Protein AF-A0A1F6HWT2-F1 (afdb_monomer_lite)

pLDDT: mean 96.34, std 4.87, range [61.56, 98.81]

Structure (mmCIF, N/CA/C/O backbone):
data_AF-A0A1F6HWT2-F1
#
_entry.id   AF-A0A1F6HWT2-F1
#
loop_
_atom_site.group_PDB
_atom_site.id
_atom_site.type_symbol
_atom_site.label_atom_id
_atom_site.label_alt_id
_atom_site.label_comp_id
_atom_site.label_asym_id
_atom_site.label_entity_id
_atom_site.label_seq_id
_atom_site.pdbx_PDB_ins_code
_atom_site.Cartn_x
_atom_site.Cartn_y
_atom_site.Cartn_z
_atom_site.occupancy
_atom_site.B_iso_or_equiv
_atom_site.auth_seq_id
_atom_site.auth_comp_id
_atom_site.auth_asym_id
_atom_site.auth_atom_id
_atom_site.pdbx_PDB_model_num
ATOM 1 N N . MET A 1 1 ? 7.005 0.534 -19.532 1.00 82.75 1 MET A N 1
ATOM 2 C CA . MET A 1 1 ? 6.382 0.384 -18.199 1.00 82.75 1 MET A CA 1
ATOM 3 C C . MET A 1 1 ? 5.762 1.710 -17.807 1.00 82.75 1 MET A C 1
ATOM 5 O O . MET A 1 1 ? 6.347 2.746 -18.102 1.00 82.75 1 MET A O 1
ATOM 9 N N . ASN A 1 2 ? 4.583 1.697 -17.197 1.00 97.62 2 ASN A N 1
ATOM 10 C CA . ASN A 1 2 ? 3.884 2.921 -16.820 1.00 97.62 2 ASN A CA 1
ATOM 11 C C . ASN A 1 2 ? 4.298 3.355 -15.404 1.00 97.62 2 ASN A C 1
ATOM 13 O O . ASN A 1 2 ? 3.944 2.693 -14.430 1.00 97.62 2 ASN A O 1
ATOM 17 N N . LEU A 1 3 ? 5.039 4.464 -15.302 1.00 98.25 3 LEU A N 1
ATOM 18 C CA . LEU A 1 3 ? 5.537 4.987 -14.024 1.00 98.25 3 LEU A CA 1
ATOM 19 C C . LEU A 1 3 ? 4.397 5.407 -13.090 1.00 98.25 3 LEU A C 1
ATOM 21 O O . LEU A 1 3 ? 4.418 5.059 -11.918 1.00 98.25 3 LEU A O 1
ATOM 25 N N . LEU A 1 4 ? 3.363 6.079 -13.608 1.00 98.56 4 LEU A N 1
ATOM 26 C CA . LEU A 1 4 ? 2.211 6.499 -12.804 1.00 98.56 4 LEU A CA 1
ATOM 27 C C . LEU A 1 4 ? 1.504 5.293 -12.174 1.00 98.56 4 LEU A C 1
ATOM 29 O O . LEU A 1 4 ? 1.195 5.305 -10.987 1.00 98.56 4 LEU A O 1
ATOM 33 N N . LEU A 1 5 ? 1.282 4.229 -12.946 1.00 98.56 5 LEU A N 1
ATOM 34 C CA . LEU A 1 5 ? 0.671 3.010 -12.416 1.00 98.56 5 LEU A CA 1
ATOM 35 C C . LEU A 1 5 ? 1.600 2.281 -11.431 1.00 98.56 5 LEU A C 1
ATOM 37 O O . LEU A 1 5 ? 1.110 1.733 -10.448 1.00 98.56 5 LEU A O 1
ATOM 41 N N . GLY A 1 6 ? 2.920 2.317 -11.644 1.00 98.50 6 GLY A N 1
ATOM 42 C CA . GLY A 1 6 ? 3.909 1.818 -10.680 1.00 98.50 6 GLY A CA 1
ATOM 43 C C . GLY A 1 6 ? 3.872 2.581 -9.351 1.00 98.50 6 GLY A C 1
ATOM 44 O O . GLY A 1 6 ? 3.811 1.968 -8.287 1.00 98.50 6 GLY A O 1
ATOM 45 N N . PHE A 1 7 ? 3.810 3.912 -9.404 1.00 98.81 7 PHE A N 1
ATOM 46 C CA . PHE A 1 7 ? 3.638 4.778 -8.238 1.00 98.81 7 PHE A CA 1
ATOM 47 C C . PHE A 1 7 ? 2.356 4.447 -7.464 1.00 98.81 7 PHE A C 1
ATOM 49 O O . PHE A 1 7 ? 2.401 4.196 -6.260 1.00 98.81 7 PHE A O 1
ATOM 56 N N . ILE A 1 8 ? 1.216 4.383 -8.160 1.00 98.75 8 ILE A N 1
ATOM 57 C CA . ILE A 1 8 ? -0.081 4.078 -7.539 1.00 98.75 8 ILE A CA 1
ATOM 58 C C . ILE A 1 8 ? -0.089 2.643 -6.982 1.00 98.75 8 ILE A C 1
ATOM 60 O O . ILE A 1 8 ? -0.615 2.415 -5.896 1.00 98.75 8 ILE A O 1
ATOM 64 N N . SER A 1 9 ? 0.548 1.682 -7.659 1.00 98.75 9 SER A N 1
ATOM 65 C CA . SER A 1 9 ? 0.734 0.318 -7.140 1.00 98.75 9 SER A CA 1
ATOM 66 C C . SER A 1 9 ? 1.450 0.319 -5.784 1.00 98.75 9 SER A C 1
ATOM 68 O O . SER A 1 9 ? 0.951 -0.285 -4.831 1.00 98.75 9 SER A O 1
ATOM 70 N N . GLY A 1 10 ? 2.557 1.062 -5.666 1.00 98.62 10 GLY A N 1
ATOM 71 C CA . GLY A 1 10 ? 3.283 1.229 -4.405 1.00 98.62 10 GLY A CA 1
ATOM 72 C C . GLY A 1 10 ? 2.417 1.833 -3.298 1.00 98.62 10 GLY A C 1
ATOM 73 O O . GLY A 1 10 ? 2.461 1.367 -2.159 1.00 98.62 10 GLY A O 1
ATOM 74 N N . MET A 1 11 ? 1.567 2.811 -3.634 1.00 98.81 11 MET A N 1
ATOM 75 C CA . MET A 1 11 ? 0.615 3.390 -2.680 1.00 98.81 11 MET A CA 1
ATOM 76 C C . MET A 1 11 ? -0.391 2.352 -2.162 1.00 98.81 11 MET A C 1
ATOM 78 O O . MET A 1 11 ? -0.602 2.249 -0.958 1.00 98.81 11 MET A O 1
ATOM 82 N N . PHE A 1 12 ? -1.014 1.567 -3.042 1.00 98.81 12 PHE A N 1
ATOM 83 C CA . PHE A 1 12 ? -2.008 0.572 -2.624 1.00 98.81 12 PHE A CA 1
ATOM 84 C C . PHE A 1 12 ? -1.386 -0.539 -1.775 1.00 98.81 12 PHE A C 1
ATOM 86 O O . PHE A 1 12 ? -1.913 -0.855 -0.708 1.00 98.81 12 PHE A O 1
ATOM 93 N N . LEU A 1 13 ? -0.243 -1.097 -2.191 1.00 98.75 13 LEU A N 1
ATOM 94 C CA . LEU A 1 13 ? 0.409 -2.166 -1.429 1.00 98.75 13 LEU A CA 1
ATOM 95 C C . LEU A 1 13 ? 0.798 -1.701 -0.021 1.00 98.75 13 LEU A C 1
ATOM 97 O O . LEU A 1 13 ? 0.532 -2.404 0.952 1.00 98.75 13 LEU A O 1
ATOM 101 N N . THR A 1 14 ? 1.346 -0.494 0.113 1.00 98.75 14 THR A N 1
ATOM 102 C CA . THR A 1 14 ? 1.733 0.031 1.426 1.00 98.75 14 THR A CA 1
ATOM 103 C C . THR A 1 14 ? 0.538 0.456 2.270 1.00 98.75 14 THR A C 1
ATOM 105 O O . THR A 1 14 ? 0.548 0.226 3.478 1.00 98.75 14 THR A O 1
ATOM 108 N N . ASN A 1 15 ? -0.526 0.984 1.660 1.00 98.50 15 ASN A N 1
ATOM 109 C CA . ASN A 1 15 ? -1.773 1.283 2.364 1.00 98.50 15 ASN A CA 1
ATOM 110 C C . ASN A 1 15 ? -2.431 0.019 2.941 1.00 98.50 15 ASN A C 1
ATOM 112 O O . ASN A 1 15 ? -2.988 0.052 4.032 1.00 98.50 15 ASN A O 1
ATOM 116 N N . GLY A 1 16 ? -2.336 -1.120 2.247 1.00 98.62 16 GLY A N 1
ATOM 117 C CA . GLY A 1 16 ? -2.905 -2.379 2.729 1.00 98.62 16 GLY A CA 1
ATOM 118 C C . GLY A 1 16 ? -2.252 -2.915 4.010 1.00 98.62 16 GLY A C 1
ATOM 119 O O . GLY A 1 16 ? -2.936 -3.538 4.823 1.00 98.62 16 GLY A O 1
ATOM 120 N N . MET A 1 17 ? -0.958 -2.642 4.226 1.00 98.50 17 MET A N 1
ATOM 121 C CA . MET A 1 17 ? -0.178 -3.186 5.346 1.00 98.50 17 MET A CA 1
ATOM 122 C C . MET A 1 17 ? -0.747 -2.860 6.740 1.00 98.50 17 MET A C 1
ATOM 124 O O . MET A 1 17 ? -1.012 -3.808 7.482 1.00 98.50 17 MET A O 1
ATOM 128 N N . PRO A 1 18 ? -0.968 -1.589 7.140 1.00 97.69 18 PRO A N 1
ATOM 129 C CA . PRO A 1 18 ? -1.467 -1.274 8.481 1.00 97.69 18 PRO A CA 1
ATOM 130 C C . PRO A 1 18 ? -2.854 -1.864 8.757 1.00 97.69 18 PRO A C 1
ATOM 132 O O . PRO A 1 18 ? -3.092 -2.355 9.862 1.00 97.69 18 PRO A O 1
ATOM 135 N N . HIS A 1 19 ? -3.752 -1.873 7.765 1.00 98.12 19 HIS A N 1
ATOM 136 C CA . HIS A 1 19 ? -5.084 -2.467 7.901 1.00 98.12 19 HIS A CA 1
ATOM 137 C C . HIS A 1 19 ? -5.001 -3.985 8.067 1.00 98.12 19 HIS A C 1
ATOM 139 O O . HIS A 1 19 ? -5.547 -4.536 9.021 1.00 98.12 19 HIS A O 1
ATOM 145 N N . PHE A 1 20 ? -4.260 -4.661 7.188 1.00 98.69 20 PHE A N 1
ATOM 146 C CA . PHE A 1 20 ? -4.105 -6.108 7.257 1.00 98.69 20 PHE A CA 1
ATOM 147 C C . PHE A 1 20 ? -3.458 -6.544 8.577 1.00 98.69 20 PHE A C 1
ATOM 149 O O . PHE A 1 20 ? -4.017 -7.387 9.275 1.00 98.69 20 PHE A O 1
ATOM 156 N N . VAL A 1 21 ? -2.334 -5.923 8.959 1.00 98.50 21 VAL A N 1
ATOM 157 C CA . VAL A 1 21 ? -1.605 -6.250 10.195 1.00 98.50 21 VAL A CA 1
ATOM 158 C C . VAL A 1 21 ? -2.464 -5.977 11.434 1.00 98.50 21 VAL A C 1
ATOM 160 O O . VAL A 1 21 ? -2.557 -6.831 12.311 1.00 98.50 21 VAL A O 1
ATOM 163 N N . SER A 1 22 ? -3.152 -4.833 11.506 1.00 97.88 22 SER A N 1
ATOM 164 C CA . SER A 1 22 ? -4.038 -4.543 12.646 1.00 97.88 22 SER A CA 1
ATOM 165 C C . SER A 1 22 ? -5.177 -5.558 12.746 1.00 97.88 22 SER A C 1
ATOM 167 O O . SER A 1 22 ? -5.477 -6.049 13.834 1.00 97.88 22 SER A O 1
ATOM 169 N N . GLY A 1 23 ? -5.763 -5.926 11.604 1.00 98.44 23 GLY A N 1
ATOM 170 C CA . GLY A 1 23 ? -6.833 -6.909 11.526 1.00 98.44 23 GLY A CA 1
ATOM 171 C C . GLY A 1 23 ? -6.411 -8.312 11.977 1.00 98.44 23 GLY A C 1
ATOM 172 O O . GLY A 1 23 ? -7.100 -8.906 12.804 1.00 98.44 23 GLY A O 1
ATOM 173 N N . ILE A 1 24 ? -5.261 -8.832 11.520 1.00 98.62 24 ILE A N 1
ATOM 174 C CA . ILE A 1 24 ? -4.756 -10.154 11.961 1.00 98.62 24 ILE A CA 1
ATOM 175 C C . ILE A 1 24 ? -4.355 -10.168 13.441 1.00 98.62 24 ILE A C 1
ATOM 177 O O . ILE A 1 24 ? -4.391 -11.214 14.080 1.00 98.62 24 ILE A O 1
ATOM 181 N N . MET A 1 25 ? -4.014 -9.006 14.006 1.00 98.56 25 MET A N 1
ATOM 182 C CA . MET A 1 25 ? -3.782 -8.839 15.442 1.00 98.56 25 MET A CA 1
ATOM 183 C C . MET A 1 25 ? -5.083 -8.739 16.257 1.00 98.56 25 MET A C 1
ATOM 185 O O . MET A 1 25 ? -5.019 -8.523 17.466 1.00 98.56 25 MET A O 1
ATOM 189 N N . GLY A 1 26 ? -6.257 -8.843 15.623 1.00 98.00 26 GLY A N 1
ATOM 190 C CA . GLY A 1 26 ? -7.558 -8.721 16.284 1.00 98.00 26 GLY A CA 1
ATOM 191 C C . GLY A 1 26 ? -7.905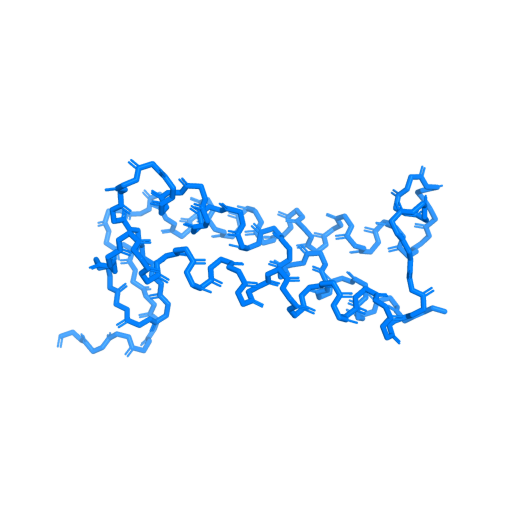 -7.296 16.725 1.00 98.00 26 GLY A C 1
ATOM 192 O O . GLY A 1 26 ? -8.776 -7.119 17.574 1.00 98.00 26 GLY A O 1
ATOM 193 N N . LYS A 1 27 ? -7.232 -6.274 16.183 1.00 97.81 27 LYS A N 1
ATOM 194 C CA . LYS A 1 27 ? -7.415 -4.870 16.576 1.00 97.81 27 LYS A CA 1
ATOM 195 C C . LYS A 1 27 ? -8.358 -4.145 15.623 1.00 97.81 27 LYS A C 1
ATOM 197 O O . LYS A 1 27 ? -8.375 -4.409 14.419 1.00 97.81 27 LYS A O 1
ATOM 202 N N . SER A 1 28 ? -9.113 -3.190 16.161 1.00 96.06 28 SER A N 1
ATOM 203 C CA . SER A 1 28 ? -9.781 -2.186 15.340 1.00 96.06 28 SER A CA 1
ATOM 204 C C . SER A 1 28 ? -8.761 -1.196 14.782 1.00 96.06 28 SER A C 1
ATOM 206 O O . SER A 1 28 ? -7.732 -0.902 15.394 1.00 96.06 28 SER A O 1
ATOM 208 N N . HIS A 1 29 ? -9.050 -0.690 13.591 1.00 96.38 29 HIS A N 1
ATOM 209 C CA . HIS A 1 29 ? -8.301 0.390 12.961 1.00 96.38 29 HIS A CA 1
ATOM 210 C C . HIS A 1 29 ? -9.218 1.135 11.985 1.00 96.38 29 HIS A C 1
ATOM 212 O O . HIS A 1 29 ? -10.217 0.581 11.515 1.00 96.38 29 HIS A O 1
ATOM 218 N N . MET A 1 30 ? -8.912 2.398 11.698 1.00 96.44 30 MET A N 1
ATOM 219 C CA . MET A 1 30 ? -9.743 3.219 10.821 1.00 96.44 30 MET A CA 1
ATOM 220 C C . MET A 1 30 ? -9.669 2.706 9.379 1.00 96.44 30 MET A C 1
ATOM 222 O O . MET A 1 30 ? -8.588 2.438 8.873 1.00 96.44 30 MET A O 1
ATOM 226 N N . THR A 1 31 ? -10.811 2.601 8.698 1.00 96.81 31 THR A N 1
ATOM 227 C CA . THR A 1 31 ? -10.911 2.298 7.252 1.00 96.81 31 THR A CA 1
ATOM 228 C C . THR A 1 31 ? -11.842 3.316 6.593 1.00 96.81 31 THR A C 1
ATOM 230 O O . THR A 1 31 ? -12.502 4.049 7.321 1.00 96.81 31 THR A O 1
ATOM 233 N N . PRO A 1 32 ? -11.986 3.390 5.258 1.00 95.56 32 PRO A N 1
ATOM 234 C CA . PRO A 1 32 ? -12.967 4.284 4.632 1.00 95.56 32 PRO A CA 1
ATOM 235 C C . PRO A 1 32 ? -14.422 4.069 5.072 1.00 95.56 32 PRO A C 1
ATOM 237 O O . PRO A 1 32 ? -15.252 4.942 4.826 1.00 95.56 32 PRO A O 1
ATOM 240 N N . PHE A 1 33 ? -14.731 2.940 5.718 1.00 95.25 33 PHE A N 1
ATOM 241 C CA . PHE A 1 33 ? -16.076 2.558 6.149 1.00 95.25 33 PHE A CA 1
ATOM 242 C C . PHE A 1 33 ? -16.421 3.007 7.577 1.00 95.25 33 PHE A C 1
ATOM 244 O O . PHE A 1 33 ? -17.590 3.000 7.949 1.00 95.25 33 PHE A O 1
ATOM 251 N N . GLY A 1 34 ? -15.433 3.409 8.382 1.00 94.19 34 GLY A N 1
ATOM 252 C CA . GLY A 1 34 ? -15.669 3.886 9.745 1.00 94.19 34 GLY A CA 1
ATOM 253 C C . GLY A 1 34 ? -14.390 4.109 10.552 1.00 94.19 34 GLY A C 1
ATOM 254 O O . GLY A 1 34 ? -13.354 3.493 10.277 1.00 94.19 34 GLY A O 1
ATOM 255 N N . LYS A 1 35 ? -14.477 4.982 11.567 1.00 91.88 35 LYS A N 1
ATOM 256 C CA . LYS A 1 35 ? -13.365 5.301 12.484 1.00 91.88 35 LYS A CA 1
ATOM 257 C C . LYS A 1 35 ? -12.878 4.078 13.258 1.00 91.88 35 LYS A C 1
ATOM 259 O O . LYS A 1 35 ? -11.681 3.824 13.277 1.00 91.88 35 LYS A O 1
ATOM 264 N N . ASP A 1 36 ? -13.808 3.286 13.784 1.00 93.25 36 ASP A N 1
ATOM 265 C CA . ASP A 1 36 ? -13.523 2.065 14.541 1.00 93.25 36 ASP A CA 1
ATOM 266 C C . ASP A 1 36 ? -14.010 0.840 13.769 1.00 93.25 36 ASP A C 1
ATOM 268 O O . ASP A 1 36 ? -14.973 0.168 14.136 1.00 93.25 36 ASP A O 1
ATOM 272 N N . SER A 1 37 ? -13.369 0.565 12.632 1.00 96.75 37 SER A N 1
ATOM 273 C CA . SER A 1 37 ? -13.718 -0.616 11.840 1.00 96.75 37 SER A CA 1
ATOM 274 C C . SER A 1 37 ? -13.225 -1.891 12.525 1.00 96.75 37 SER A C 1
ATOM 276 O O . SER A 1 37 ? -12.133 -1.919 13.097 1.00 96.75 37 SER A O 1
ATOM 278 N N . SER A 1 38 ? -14.013 -2.964 12.431 1.00 98.19 38 SER A N 1
ATOM 279 C CA . SER A 1 38 ? -13.686 -4.260 13.038 1.00 98.19 38 SER A CA 1
ATOM 280 C C . SER A 1 38 ? -12.389 -4.871 12.483 1.00 98.19 38 SER A C 1
ATOM 282 O O . SER A 1 38 ? -11.912 -4.488 11.409 1.00 98.19 38 SER A O 1
ATOM 284 N N . ALA A 1 39 ? -11.850 -5.874 13.184 1.00 98.38 39 ALA A N 1
ATOM 285 C CA . ALA A 1 39 ? -10.689 -6.636 12.725 1.00 98.38 39 ALA A CA 1
ATOM 286 C C . ALA A 1 39 ? -10.921 -7.272 11.339 1.00 98.38 39 ALA A C 1
ATOM 288 O O . ALA A 1 39 ? -10.091 -7.124 10.446 1.00 98.38 39 ALA A O 1
ATOM 289 N N . ILE A 1 40 ? -12.086 -7.895 11.114 1.00 98.50 40 ILE A N 1
ATOM 290 C CA . ILE A 1 40 ? -12.439 -8.516 9.824 1.00 98.50 40 ILE A CA 1
ATOM 291 C C . ILE A 1 40 ? -12.564 -7.469 8.712 1.00 98.50 40 ILE A C 1
ATOM 293 O O . ILE A 1 40 ? -12.058 -7.680 7.611 1.00 98.50 40 ILE A O 1
ATOM 297 N N . THR A 1 41 ? -13.172 -6.312 9.000 1.00 98.38 41 THR A N 1
ATOM 298 C CA . THR A 1 41 ? -13.249 -5.194 8.044 1.00 98.38 41 THR A CA 1
ATOM 299 C C . THR A 1 41 ? -11.854 -4.714 7.641 1.00 98.38 41 THR A C 1
ATOM 301 O O . THR A 1 41 ? -11.610 -4.451 6.467 1.00 98.38 41 THR A O 1
ATOM 304 N N . ASN A 1 42 ? -10.925 -4.636 8.595 1.00 98.50 42 ASN A N 1
ATOM 305 C CA . ASN A 1 42 ? -9.542 -4.246 8.336 1.00 98.50 42 ASN A CA 1
ATOM 306 C C . ASN A 1 42 ? -8.772 -5.287 7.514 1.00 98.50 42 ASN A C 1
ATOM 308 O O . ASN A 1 42 ? -8.072 -4.905 6.577 1.00 98.50 42 ASN A O 1
ATOM 312 N N . ILE A 1 43 ? -8.954 -6.585 7.789 1.00 98.75 43 ILE A N 1
ATOM 313 C CA . ILE A 1 43 ? -8.391 -7.658 6.953 1.00 98.75 43 ILE A CA 1
ATOM 314 C C . ILE A 1 43 ? -8.904 -7.519 5.519 1.00 98.75 43 ILE A C 1
ATOM 316 O O . ILE A 1 43 ? -8.100 -7.462 4.593 1.00 98.75 43 ILE A O 1
ATOM 320 N N . ALA A 1 44 ? -10.224 -7.416 5.333 1.00 98.62 44 ALA A N 1
ATOM 321 C CA . ALA A 1 44 ? -10.834 -7.304 4.011 1.00 98.62 44 ALA A CA 1
ATOM 322 C C . ALA A 1 44 ? -10.339 -6.060 3.257 1.00 98.62 44 ALA A C 1
ATOM 324 O O . ALA A 1 44 ? -9.951 -6.150 2.093 1.00 98.62 44 ALA A O 1
ATOM 325 N N . TRP A 1 45 ? -10.287 -4.907 3.92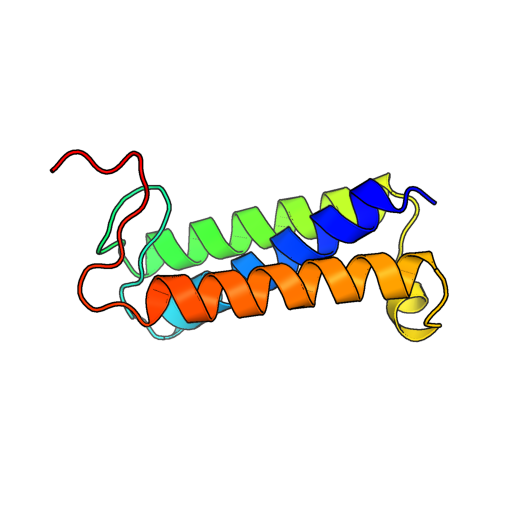9 1.00 98.62 45 TRP A N 1
ATOM 326 C CA . TRP A 1 45 ? -9.808 -3.665 3.330 1.00 98.62 45 TRP A CA 1
ATOM 327 C C . TRP A 1 45 ? -8.319 -3.724 2.962 1.00 98.62 45 TRP A C 1
ATOM 329 O O . TRP A 1 45 ? -7.941 -3.328 1.856 1.00 98.62 45 TRP A O 1
ATOM 339 N N . GLY A 1 46 ? -7.478 -4.274 3.842 1.00 98.62 46 GLY A N 1
ATOM 340 C CA . GLY A 1 46 ? -6.065 -4.512 3.550 1.00 98.62 46 GLY A CA 1
ATOM 341 C C . GLY A 1 46 ? -5.874 -5.436 2.345 1.00 98.62 46 GLY A C 1
ATOM 342 O O . GLY A 1 46 ? -5.090 -5.132 1.448 1.00 98.62 46 GLY A O 1
ATOM 343 N N . TYR A 1 47 ? -6.661 -6.511 2.263 1.00 98.56 47 TYR A N 1
ATOM 344 C CA . TYR A 1 47 ? -6.593 -7.472 1.162 1.00 98.56 47 TYR A CA 1
ATOM 345 C C . TYR A 1 47 ? -7.040 -6.875 -0.178 1.00 98.56 47 TYR A C 1
AT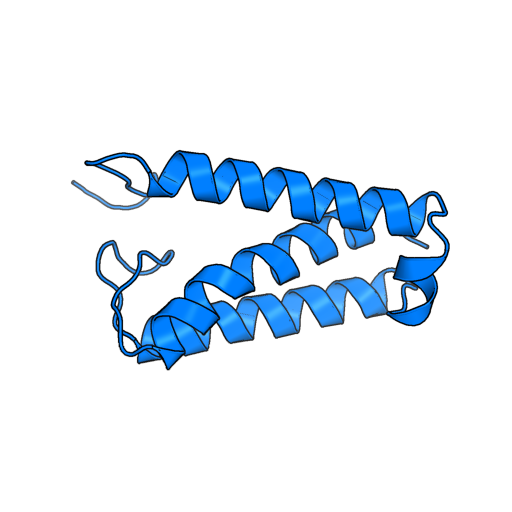OM 347 O O . TYR A 1 47 ? -6.387 -7.097 -1.194 1.00 98.56 47 TYR A O 1
ATOM 355 N N . ILE A 1 48 ? -8.101 -6.060 -0.189 1.00 98.75 48 ILE A N 1
ATOM 356 C CA . ILE A 1 48 ? -8.527 -5.317 -1.387 1.00 98.75 48 ILE A CA 1
ATOM 357 C C . ILE A 1 48 ? -7.395 -4.408 -1.880 1.00 98.75 48 ILE A C 1
ATOM 359 O O . ILE A 1 48 ? -7.102 -4.390 -3.074 1.00 98.75 48 ILE A O 1
ATOM 363 N N . ASN A 1 49 ? -6.718 -3.699 -0.971 1.00 98.81 49 ASN A N 1
ATOM 364 C CA . ASN A 1 49 ? -5.568 -2.869 -1.328 1.00 98.81 49 ASN A CA 1
ATOM 365 C C . ASN A 1 49 ? -4.434 -3.701 -1.943 1.00 98.81 49 ASN A C 1
ATOM 367 O O . ASN A 1 49 ? -3.864 -3.292 -2.953 1.00 98.81 49 ASN A O 1
ATOM 371 N N . PHE A 1 50 ? -4.142 -4.886 -1.401 1.00 98.81 50 PHE A N 1
ATOM 372 C CA . PHE A 1 50 ? -3.148 -5.785 -1.988 1.00 98.81 50 PHE A CA 1
ATOM 373 C C . PHE A 1 50 ? -3.536 -6.249 -3.392 1.00 98.81 50 PHE A C 1
ATOM 375 O O . PHE A 1 50 ? -2.721 -6.147 -4.306 1.00 98.81 50 PHE A O 1
ATOM 382 N N . LEU A 1 51 ? -4.777 -6.701 -3.588 1.00 98.75 51 LEU A N 1
ATOM 383 C CA . LEU A 1 51 ? -5.266 -7.146 -4.895 1.00 98.75 51 LEU A CA 1
ATOM 384 C C . LEU A 1 51 ? -5.162 -6.032 -5.942 1.00 98.75 51 LEU A C 1
ATOM 386 O O . LEU A 1 51 ? -4.629 -6.261 -7.026 1.00 98.75 51 LEU A O 1
ATOM 390 N N . VAL A 1 52 ? -5.600 -4.817 -5.602 1.00 98.81 52 VAL A N 1
ATOM 391 C CA . VAL A 1 52 ? -5.495 -3.652 -6.493 1.00 98.81 52 VAL A CA 1
ATOM 392 C C . VAL A 1 52 ? -4.032 -3.294 -6.751 1.00 98.81 52 VAL A C 1
ATOM 394 O O . VAL A 1 52 ? -3.649 -3.088 -7.899 1.00 98.81 52 VAL A O 1
ATOM 397 N N . GLY A 1 53 ? -3.191 -3.265 -5.717 1.00 98.69 53 GLY A N 1
ATOM 398 C CA . GLY A 1 53 ? -1.772 -2.941 -5.848 1.00 98.69 53 GLY A CA 1
ATOM 399 C C . GLY A 1 53 ? -1.013 -3.927 -6.740 1.00 98.69 53 GLY A C 1
ATOM 400 O O . GLY A 1 53 ? -0.273 -3.496 -7.625 1.00 98.69 53 GLY A O 1
ATOM 401 N N . PHE A 1 54 ? -1.232 -5.235 -6.577 1.00 98.62 54 PHE A N 1
ATOM 402 C CA . PHE A 1 54 ? -0.630 -6.265 -7.433 1.00 98.62 54 PHE A CA 1
ATOM 403 C C . PHE A 1 54 ? -1.196 -6.256 -8.853 1.00 98.62 54 PHE A C 1
ATOM 405 O O . PHE A 1 54 ? -0.442 -6.441 -9.810 1.00 98.62 54 PHE A O 1
ATOM 412 N N . TRP A 1 55 ? -2.495 -6.001 -9.011 1.00 98.62 55 TRP A N 1
ATOM 413 C CA . TRP A 1 55 ? -3.096 -5.829 -10.330 1.00 98.62 55 TRP A CA 1
ATOM 414 C C . TRP A 1 55 ? -2.470 -4.640 -11.069 1.00 98.62 55 TRP A C 1
ATOM 416 O O . TRP A 1 55 ? -2.015 -4.804 -12.199 1.00 98.62 55 TRP A O 1
ATOM 426 N N . LEU A 1 56 ? -2.331 -3.485 -10.407 1.00 98.69 56 LEU A N 1
ATOM 427 C CA . LEU A 1 56 ? -1.654 -2.297 -10.944 1.00 98.69 56 LEU A CA 1
ATOM 428 C C . LEU A 1 56 ? -0.187 -2.565 -11.294 1.00 98.69 56 LEU A C 1
ATOM 430 O O . LEU A 1 56 ? 0.275 -2.146 -12.358 1.00 98.69 56 LEU A O 1
ATOM 434 N N . LEU A 1 57 ? 0.533 -3.299 -10.436 1.00 98.19 57 LEU A N 1
ATOM 435 C CA . LEU A 1 57 ? 1.907 -3.727 -10.706 1.00 98.19 57 LEU A CA 1
ATOM 436 C C . LEU A 1 57 ? 1.964 -4.484 -12.039 1.00 98.19 57 LEU A C 1
ATOM 438 O O . LEU A 1 57 ? 2.755 -4.132 -12.913 1.00 98.19 57 LEU A O 1
ATOM 442 N N . ASN A 1 58 ? 1.075 -5.460 -12.231 1.00 97.81 58 ASN A N 1
ATOM 443 C CA . ASN A 1 58 ? 1.020 -6.271 -13.442 1.00 97.81 58 ASN A CA 1
ATOM 444 C C . ASN A 1 58 ? 0.650 -5.450 -14.691 1.00 97.81 58 ASN A C 1
ATOM 446 O O . ASN A 1 58 ? 1.411 -5.443 -15.658 1.00 97.81 58 ASN A O 1
ATOM 450 N N . VAL A 1 59 ? -0.453 -4.691 -14.665 1.00 98.19 59 VAL A N 1
ATOM 451 C CA . VAL A 1 59 ? -0.915 -3.937 -15.851 1.00 98.19 59 VAL A CA 1
ATOM 452 C C . VAL A 1 59 ? 0.001 -2.766 -16.218 1.00 98.19 59 VAL A C 1
ATOM 454 O O . VAL A 1 59 ? 0.006 -2.314 -17.360 1.00 98.19 59 VAL A O 1
ATOM 457 N N . SER A 1 60 ? 0.829 -2.287 -15.285 1.00 97.62 60 SER A N 1
ATOM 458 C CA . SER A 1 60 ? 1.866 -1.287 -15.575 1.00 97.62 60 SER A CA 1
ATOM 459 C C . SER A 1 60 ? 3.070 -1.845 -16.355 1.00 97.62 60 SER A C 1
ATOM 461 O O . SER A 1 60 ? 3.942 -1.073 -16.777 1.00 97.62 60 SER A O 1
ATOM 463 N N . GLY A 1 61 ? 3.127 -3.168 -16.553 1.00 96.25 61 GLY A N 1
ATOM 464 C CA . GLY A 1 61 ? 4.273 -3.892 -17.107 1.00 96.25 61 GLY A CA 1
ATOM 465 C C . GLY A 1 61 ? 5.373 -4.173 -16.078 1.00 96.25 61 GLY A C 1
ATOM 466 O O . GLY A 1 61 ? 6.509 -4.426 -16.467 1.00 96.25 61 GLY A O 1
ATOM 467 N N . GLY A 1 62 ? 5.056 -4.065 -14.784 1.00 95.88 62 GLY A N 1
ATOM 468 C CA . GLY A 1 62 ? 5.948 -4.296 -13.651 1.00 95.88 62 GLY A CA 1
ATOM 469 C C . GLY A 1 62 ? 6.052 -5.748 -13.209 1.00 95.88 62 GLY A C 1
ATOM 470 O O . GLY A 1 62 ? 5.216 -6.591 -13.527 1.00 95.88 62 GLY A O 1
ATOM 471 N N . SER A 1 63 ? 7.077 -6.032 -12.408 1.00 96.62 63 SER A N 1
ATOM 472 C CA . SER A 1 63 ? 7.220 -7.306 -11.706 1.00 96.62 63 SER A CA 1
ATOM 473 C C . SER A 1 63 ? 7.880 -7.104 -10.346 1.00 96.62 63 SER A C 1
ATOM 475 O O . SER A 1 63 ? 8.575 -6.114 -10.120 1.00 96.62 63 SER A O 1
ATOM 477 N N . LEU A 1 64 ? 7.715 -8.076 -9.447 1.00 95.75 64 LEU A N 1
ATOM 478 C CA . LEU A 1 64 ? 8.386 -8.063 -8.144 1.00 95.75 64 LEU A CA 1
ATOM 479 C C . LEU A 1 64 ? 9.912 -8.136 -8.258 1.00 95.75 64 LEU A C 1
ATOM 481 O O . LEU A 1 64 ? 10.614 -7.553 -7.436 1.00 95.75 64 LEU A O 1
ATOM 485 N N . ALA A 1 65 ? 10.432 -8.826 -9.276 1.00 96.69 65 ALA A N 1
ATOM 486 C CA . ALA A 1 65 ? 11.867 -8.864 -9.538 1.00 96.69 65 ALA A CA 1
ATOM 487 C C . ALA A 1 65 ? 12.393 -7.473 -9.926 1.00 96.69 65 ALA A C 1
ATOM 489 O O . ALA A 1 65 ? 13.453 -7.068 -9.447 1.00 96.69 65 ALA A O 1
ATOM 490 N N . GLN A 1 66 ? 11.615 -6.720 -10.713 1.00 95.06 66 GLN A N 1
ATOM 491 C CA . GLN A 1 66 ? 11.989 -5.377 -11.151 1.00 95.06 66 GLN A CA 1
ATOM 492 C C . GLN A 1 66 ? 12.124 -4.395 -9.986 1.00 95.06 66 GLN A C 1
ATOM 494 O O . GLN A 1 66 ? 12.980 -3.525 -10.023 1.00 95.06 66 GLN A O 1
ATOM 499 N N . LEU A 1 67 ? 11.354 -4.554 -8.907 1.00 95.75 67 LEU A N 1
ATOM 500 C CA . LEU A 1 67 ? 11.433 -3.649 -7.753 1.00 95.75 67 LEU A CA 1
ATOM 501 C C . LEU A 1 67 ? 12.824 -3.617 -7.084 1.00 95.75 67 LEU A C 1
ATOM 503 O O . LEU A 1 67 ? 13.107 -2.692 -6.323 1.00 95.75 67 LEU A O 1
ATOM 507 N N . ARG A 1 68 ? 13.695 -4.597 -7.371 1.00 96.88 68 ARG A N 1
ATOM 508 C CA . ARG A 1 68 ? 15.075 -4.687 -6.861 1.00 96.88 68 ARG A CA 1
ATOM 509 C C . ARG A 1 68 ? 16.112 -3.974 -7.731 1.00 96.88 68 ARG A C 1
ATOM 511 O O . ARG A 1 68 ? 17.244 -3.819 -7.290 1.00 96.88 68 ARG A O 1
ATOM 518 N N . THR A 1 69 ? 15.766 -3.590 -8.960 1.00 96.00 69 THR A N 1
ATOM 519 C CA . THR A 1 69 ? 16.732 -3.027 -9.920 1.00 96.00 69 THR A CA 1
ATOM 520 C C . THR A 1 69 ? 16.978 -1.536 -9.706 1.00 96.00 69 THR A C 1
ATOM 522 O O . THR A 1 69 ? 17.945 -1.011 -10.248 1.00 96.00 69 THR A O 1
ATOM 525 N N . PHE A 1 70 ? 16.124 -0.861 -8.922 1.00 93.38 70 PHE A N 1
ATOM 526 C CA . PHE A 1 70 ? 16.168 0.589 -8.689 1.00 93.38 70 PHE A CA 1
ATOM 527 C C . PHE A 1 70 ? 16.224 1.418 -9.985 1.00 93.38 70 PHE A C 1
ATOM 529 O O . PHE A 1 70 ? 16.758 2.524 -10.006 1.00 93.38 70 PHE A O 1
ATOM 536 N N . ASP A 1 71 ? 15.641 0.905 -11.069 1.00 97.25 71 ASP A N 1
ATOM 537 C CA . ASP A 1 71 ? 15.392 1.698 -12.267 1.00 97.25 71 ASP A CA 1
ATOM 538 C C . ASP A 1 71 ? 14.285 2.742 -12.027 1.00 97.25 71 ASP A C 1
ATOM 540 O O . ASP A 1 71 ? 13.674 2.814 -10.957 1.00 97.25 71 ASP A O 1
ATOM 544 N N . SER A 1 72 ? 13.986 3.566 -13.034 1.00 98.12 72 SER A N 1
ATOM 545 C CA . SER A 1 72 ? 12.970 4.619 -12.905 1.00 98.12 72 SER A CA 1
ATOM 546 C C . SER A 1 72 ? 11.591 4.085 -12.500 1.00 98.12 72 SER A C 1
ATOM 548 O O . SER A 1 72 ? 10.857 4.772 -11.789 1.00 98.12 72 SER A O 1
ATOM 550 N N . TYR A 1 73 ? 11.234 2.867 -12.916 1.00 98.12 73 TYR A N 1
ATOM 551 C CA . TYR A 1 73 ? 9.975 2.239 -12.529 1.00 98.12 73 TYR A CA 1
ATOM 552 C C . TYR A 1 73 ? 9.981 1.815 -11.057 1.00 98.12 73 TYR A C 1
ATOM 554 O O . TYR A 1 73 ? 9.064 2.173 -10.315 1.00 98.12 73 TYR A O 1
ATOM 562 N N . ALA A 1 74 ? 11.017 1.097 -10.618 1.00 98.31 74 ALA A N 1
ATOM 563 C CA . ALA A 1 74 ? 11.180 0.671 -9.235 1.00 98.31 74 ALA A CA 1
ATOM 564 C C . ALA A 1 74 ? 11.238 1.879 -8.293 1.00 98.31 74 ALA A C 1
ATOM 566 O O . ALA A 1 74 ? 10.548 1.897 -7.277 1.00 98.31 74 ALA A O 1
ATOM 567 N N . ILE A 1 75 ? 11.985 2.926 -8.658 1.00 98.50 75 ILE A N 1
ATOM 568 C CA . ILE A 1 75 ? 12.023 4.192 -7.915 1.00 98.50 75 ILE A CA 1
ATOM 569 C C . ILE A 1 75 ? 10.618 4.790 -7.812 1.00 98.50 75 ILE A C 1
ATOM 571 O O . ILE A 1 75 ? 10.194 5.168 -6.724 1.00 98.50 75 ILE A O 1
ATOM 575 N N . SER A 1 76 ? 9.868 4.843 -8.915 1.00 98.56 76 SER A N 1
ATOM 576 C CA . SER A 1 76 ? 8.504 5.377 -8.916 1.00 98.56 76 SER A CA 1
ATOM 577 C C . SER A 1 76 ? 7.578 4.614 -7.958 1.00 98.56 76 SER A C 1
ATOM 579 O O . SER A 1 76 ? 6.879 5.235 -7.155 1.00 98.56 76 SER A O 1
ATOM 581 N N . PHE A 1 77 ? 7.641 3.280 -7.964 1.00 98.69 77 PHE A N 1
ATOM 582 C CA . PHE A 1 77 ? 6.937 2.424 -7.007 1.00 98.69 77 PHE A CA 1
ATOM 583 C C . PHE A 1 77 ? 7.335 2.724 -5.552 1.00 98.69 77 PHE A C 1
ATOM 585 O O . PHE A 1 77 ? 6.468 2.923 -4.696 1.00 98.69 77 PHE A O 1
ATOM 592 N N . TRP A 1 78 ? 8.640 2.797 -5.263 1.00 98.50 78 TRP A N 1
ATOM 593 C CA . TRP A 1 78 ? 9.147 3.042 -3.910 1.00 98.50 78 TRP A CA 1
ATOM 594 C C . TRP A 1 78 ? 8.778 4.432 -3.387 1.00 98.50 78 TRP A C 1
ATOM 596 O O . TRP A 1 78 ? 8.434 4.561 -2.214 1.00 98.50 78 TRP A O 1
ATOM 606 N N . ILE A 1 79 ? 8.767 5.457 -4.244 1.00 98.75 79 ILE A N 1
ATOM 607 C CA . ILE A 1 79 ? 8.297 6.796 -3.868 1.00 98.75 79 ILE A CA 1
ATOM 608 C C . ILE A 1 79 ? 6.803 6.755 -3.524 1.00 98.75 79 ILE A C 1
ATOM 610 O O . ILE A 1 79 ? 6.416 7.289 -2.487 1.00 98.75 79 ILE A O 1
ATOM 614 N N . GLY A 1 80 ? 5.964 6.103 -4.335 1.00 98.75 80 GLY A N 1
ATOM 615 C CA . GLY A 1 80 ? 4.529 5.975 -4.040 1.00 98.75 80 GLY A CA 1
ATOM 616 C C . GLY A 1 80 ? 4.265 5.273 -2.706 1.00 98.75 80 GLY A C 1
ATOM 617 O O . GLY A 1 80 ? 3.483 5.753 -1.883 1.00 98.75 80 GLY A O 1
ATOM 618 N N . SER A 1 81 ? 4.998 4.187 -2.451 1.00 98.75 81 SER A N 1
ATOM 619 C CA . SER A 1 81 ? 5.016 3.493 -1.160 1.00 98.75 81 SER A CA 1
ATOM 620 C C . SER A 1 81 ? 5.426 4.420 -0.005 1.00 98.75 81 SER A C 1
ATOM 622 O O . SER A 1 81 ? 4.748 4.491 1.020 1.00 98.75 81 SER A O 1
ATOM 624 N N . PHE A 1 82 ? 6.497 5.195 -0.167 1.00 98.69 82 PHE A N 1
ATOM 625 C CA . PHE A 1 82 ? 6.981 6.090 0.881 1.00 98.69 82 PHE A CA 1
ATOM 626 C C . PHE A 1 82 ? 5.999 7.231 1.186 1.00 98.69 82 PHE A C 1
ATOM 628 O O . PHE A 1 82 ? 5.716 7.518 2.350 1.00 98.69 82 PHE A O 1
ATOM 635 N N . VAL A 1 83 ? 5.414 7.840 0.150 1.00 98.69 83 VAL A N 1
ATOM 636 C CA . VAL A 1 83 ? 4.422 8.917 0.287 1.00 98.69 83 VAL A CA 1
ATOM 637 C C . VAL A 1 83 ? 3.201 8.445 1.070 1.00 98.69 83 VAL A C 1
ATOM 639 O O . VAL A 1 83 ? 2.742 9.153 1.973 1.00 98.69 83 VAL A O 1
ATOM 642 N N . ILE A 1 84 ? 2.674 7.253 0.767 1.00 98.44 84 ILE A N 1
ATOM 643 C CA . ILE A 1 84 ? 1.491 6.751 1.471 1.00 98.44 84 ILE A CA 1
ATOM 644 C C . ILE A 1 84 ? 1.821 6.340 2.911 1.00 98.44 84 ILE A C 1
ATOM 646 O O . ILE A 1 84 ? 1.000 6.563 3.797 1.00 98.44 84 ILE A O 1
ATOM 650 N N . ALA A 1 85 ? 3.028 5.822 3.171 1.00 98.50 85 ALA A N 1
ATOM 651 C CA . ALA A 1 85 ? 3.480 5.493 4.523 1.00 98.50 85 ALA A CA 1
ATOM 652 C C . ALA A 1 85 ? 3.543 6.741 5.414 1.00 98.50 85 ALA A C 1
ATOM 654 O O . ALA A 1 85 ? 2.987 6.744 6.514 1.00 98.50 85 ALA A O 1
ATOM 655 N N . LEU A 1 86 ? 4.162 7.822 4.923 1.00 98.44 86 LEU A N 1
ATOM 656 C CA . LEU A 1 86 ? 4.222 9.097 5.642 1.00 98.44 86 LEU A CA 1
ATOM 657 C C . LEU A 1 86 ? 2.827 9.687 5.858 1.00 98.44 86 LEU A C 1
ATOM 659 O O . LEU A 1 86 ? 2.504 10.132 6.958 1.00 98.44 86 LEU A O 1
ATOM 663 N N . SER A 1 87 ? 1.986 9.651 4.823 1.00 96.81 87 SER A N 1
ATOM 664 C CA . SER A 1 87 ? 0.619 10.175 4.884 1.00 96.81 87 SER A CA 1
ATOM 665 C C . SER A 1 87 ? -0.241 9.406 5.891 1.00 96.81 87 SER A C 1
ATOM 667 O O . SER A 1 87 ? -0.951 10.021 6.687 1.00 96.81 87 SER A O 1
ATOM 669 N N . GLY A 1 88 ? -0.146 8.073 5.898 1.00 95.94 88 GLY A N 1
ATOM 670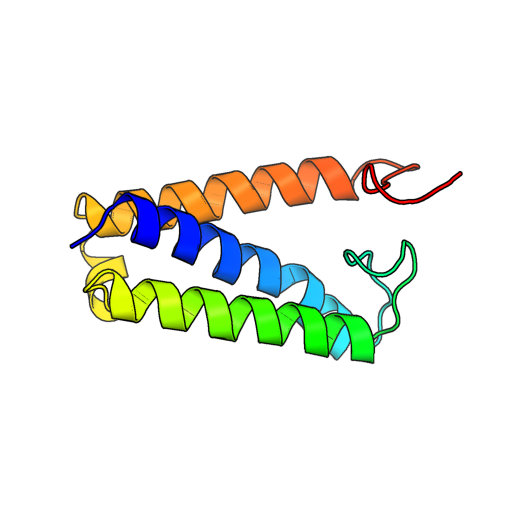 C CA . GLY A 1 88 ? -0.812 7.203 6.866 1.00 95.94 88 GLY A CA 1
ATOM 671 C C . GLY A 1 88 ? -0.325 7.459 8.290 1.00 95.94 88 GLY A C 1
ATOM 672 O O . GLY A 1 88 ? -1.135 7.728 9.173 1.00 95.94 88 GLY A O 1
ATOM 673 N N . GLY A 1 89 ? 0.992 7.466 8.512 1.00 96.81 89 GLY A N 1
ATOM 674 C CA . GLY A 1 89 ? 1.575 7.765 9.825 1.00 96.81 89 GLY A CA 1
ATOM 675 C C . GLY A 1 89 ? 1.163 9.141 10.360 1.00 96.81 89 GLY A C 1
ATOM 676 O O . GLY A 1 89 ? 0.804 9.284 11.529 1.00 96.81 89 GLY A O 1
ATOM 677 N N . TRP A 1 90 ? 1.125 10.156 9.496 1.00 96.94 90 TRP A N 1
ATOM 678 C CA . TRP A 1 90 ? 0.656 11.492 9.862 1.00 96.94 90 TRP A CA 1
ATOM 679 C C . TRP A 1 90 ? -0.850 11.551 10.143 1.00 96.94 90 TRP A C 1
ATOM 681 O O . TRP A 1 90 ? -1.272 12.238 11.070 1.00 96.94 90 TRP A O 1
ATOM 691 N N . LEU A 1 91 ? -1.681 10.857 9.361 1.00 95.19 91 LEU A N 1
ATOM 692 C CA . LEU A 1 91 ? -3.128 10.851 9.573 1.00 95.19 91 LEU A CA 1
ATOM 693 C C . LEU A 1 91 ? -3.491 10.113 10.864 1.00 95.19 91 LEU A C 1
ATOM 695 O O . LEU A 1 91 ? -4.222 10.658 11.688 1.00 95.19 91 LEU A O 1
ATOM 699 N N . PHE A 1 92 ? -2.977 8.895 11.039 1.00 93.38 92 PHE A N 1
ATOM 700 C CA . PHE A 1 92 ? -3.348 8.004 12.138 1.00 93.38 92 PHE A CA 1
ATOM 701 C C . PHE A 1 92 ? -2.701 8.372 13.481 1.00 93.38 92 PHE A C 1
ATOM 703 O O . PHE A 1 92 ? -3.166 7.906 14.514 1.00 93.38 92 PHE A O 1
ATOM 710 N N . SER A 1 93 ? -1.674 9.230 13.500 1.00 94.25 93 SER A N 1
ATOM 711 C CA . SER A 1 93 ? -1.098 9.759 14.751 1.00 94.25 93 SER A CA 1
ATOM 712 C C . SER A 1 93 ? -1.947 10.852 15.409 1.00 94.25 93 SER A C 1
ATOM 714 O O . SER A 1 93 ? -1.709 11.208 16.563 1.00 94.25 93 SER A O 1
ATOM 716 N N . LYS A 1 94 ? -2.941 11.406 14.707 1.00 93.69 94 LYS A N 1
ATOM 717 C CA . LYS A 1 94 ? -3.782 12.479 15.248 1.00 93.69 94 LYS A CA 1
ATOM 718 C C . LYS A 1 94 ? -4.839 11.922 16.208 1.00 93.69 94 LYS A C 1
ATOM 720 O O . LYS A 1 94 ? -5.566 11.013 15.815 1.00 93.69 94 LYS A O 1
ATOM 725 N N . PRO A 1 95 ? -5.058 12.545 17.385 1.00 87.25 95 PRO A N 1
ATOM 726 C CA . PRO A 1 95 ? -6.088 12.108 18.336 1.00 87.25 95 PRO A CA 1
ATOM 727 C C . PRO A 1 95 ? -7.505 12.083 17.746 1.00 87.25 95 PRO A C 1
ATOM 729 O O . PRO A 1 95 ? -8.314 11.232 18.088 1.00 87.25 95 PRO A O 1
ATOM 732 N N . ASN A 1 96 ? -7.789 13.008 16.824 1.00 87.62 96 ASN A N 1
ATOM 733 C CA . ASN A 1 96 ? -9.089 13.158 16.170 1.00 87.62 96 ASN A CA 1
ATOM 734 C C . ASN A 1 96 ? -9.024 12.775 14.685 1.00 87.62 96 ASN A C 1
ATOM 736 O O . ASN A 1 96 ? -9.681 13.408 13.853 1.00 87.62 96 ASN A O 1
ATOM 740 N N . ALA A 1 97 ? -8.186 11.791 14.336 1.00 91.88 97 ALA A N 1
ATOM 741 C CA . ALA A 1 97 ? -8.076 11.294 12.971 1.00 91.88 97 ALA A CA 1
ATOM 742 C C . ALA A 1 97 ? -9.464 10.933 12.416 1.00 91.88 97 ALA A C 1
ATOM 744 O O . ALA A 1 97 ? -10.284 10.276 13.059 1.00 91.88 97 ALA A O 1
ATOM 745 N N . SER A 1 98 ? -9.757 11.432 11.221 1.00 92.75 98 SER A N 1
ATOM 746 C CA . SER A 1 98 ? -11.038 11.231 10.559 1.00 92.75 98 SER A CA 1
ATOM 747 C C . SER A 1 98 ? -10.852 11.425 9.071 1.00 92.75 98 SER A C 1
ATOM 749 O O . SER A 1 98 ? -10.165 12.360 8.653 1.00 92.75 98 SER A O 1
ATOM 751 N N . PHE A 1 99 ? -11.502 10.588 8.270 1.00 91.50 99 PHE A N 1
ATOM 752 C CA . PHE A 1 99 ? -11.614 10.869 6.849 1.00 91.50 99 PHE A CA 1
ATOM 753 C C . PHE A 1 99 ? -12.598 12.023 6.592 1.00 91.50 99 PHE A C 1
ATOM 755 O O . PHE A 1 99 ? -13.532 12.208 7.381 1.00 91.50 99 PHE A O 1
ATOM 762 N N . PRO A 1 100 ? -12.421 12.790 5.495 1.00 90.19 100 PRO A N 1
ATOM 763 C CA . PRO A 1 100 ? -13.279 13.933 5.165 1.00 90.19 100 PRO A CA 1
ATOM 764 C C . PRO A 1 100 ? -14.765 13.592 4.988 1.00 90.19 100 PRO A C 1
ATOM 766 O O . PRO A 1 100 ? -15.615 14.453 5.182 1.00 90.19 100 PRO A O 1
ATOM 769 N N . TRP A 1 101 ? -15.085 12.348 4.615 1.00 92.75 101 TRP A N 1
ATOM 770 C CA . TRP A 1 101 ? -16.458 11.885 4.371 1.00 92.75 101 TRP A CA 1
ATOM 771 C C . TRP A 1 101 ? -17.141 11.277 5.600 1.00 92.75 101 TRP A C 1
ATOM 773 O O . TRP A 1 101 ? -18.310 10.896 5.529 1.00 92.75 101 TRP A O 1
ATOM 783 N N . PHE A 1 102 ? -16.451 11.186 6.736 1.00 90.56 102 PHE A N 1
ATOM 784 C CA . PHE A 1 102 ? -17.115 10.856 7.989 1.00 90.56 102 PHE A CA 1
ATOM 785 C C . PHE A 1 102 ? -17.924 12.064 8.442 1.00 90.56 102 PHE A C 1
ATOM 787 O O . PHE A 1 102 ? -17.363 13.085 8.842 1.00 90.56 102 PHE A O 1
ATOM 794 N N . LYS A 1 103 ? -19.253 11.954 8.344 1.00 76.25 103 LYS A N 1
ATOM 795 C CA . LYS A 1 103 ? -20.167 12.938 8.930 1.00 76.25 103 LYS A CA 1
ATOM 796 C C . LYS A 1 103 ? -19.867 13.039 10.431 1.00 76.25 103 LYS A C 1
ATOM 798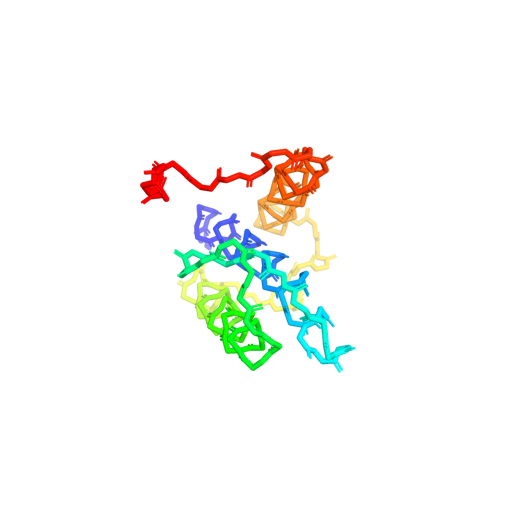 O O . LYS A 1 103 ? -19.611 12.017 11.069 1.00 76.25 103 LYS A O 1
ATOM 803 N N . LYS A 1 104 ? -19.825 14.269 10.946 1.00 61.56 104 LYS A N 1
ATOM 804 C CA . LYS A 1 104 ? -19.713 14.530 12.386 1.00 61.56 104 LYS A CA 1
ATOM 805 C C . LYS A 1 104 ? -21.013 14.185 13.092 1.00 61.56 104 LYS A C 1
ATOM 807 O O . LYS A 1 104 ? -22.073 14.401 12.464 1.00 61.56 104 LYS A O 1
#

Sequence (104 aa):
MNLLLGFISGMFLTNG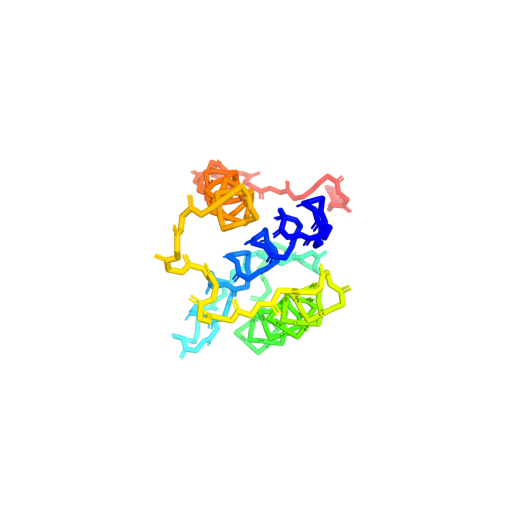MPHFVSGIMGKSHMTPFGKDSSAITNIAWGYINFLVGFWLLNVSGGSLAQLRTFDSYAISFWIGSFVIALSGGWLFSKPNASFPWFKK

Foldseek 3Di:
DALVLLLVLLQLLLVLVVLLVCLVVQAFDDDPVGRGDGSVRSNVSSVVSNVSSVVSCVVSVHDPVVLVVPPSSVVSSVVSNVVNNVVCCVQRPDPPRDDPPPDD

Radius of gyration: 14.58 Å; chains: 1; bounding box: 37×25×36 Å

Secondary structure (DSSP, 8-state):
--HHHHHHHHHHHHHHHHHHHHHHTT--EEETTEEEE-HHHHHHHHHHHHHHHHHHHHHTT--TTGGGS--HHHHHHHHHHHHHHHHHHHHHTSTT---TTS--